Protein AF-A0A846A1F5-F1 (afdb_monomer)

Radius of gyration: 27.27 Å; Cα contacts (8 Å, |Δi|>4): 18; chains: 1; bounding box: 63×31×75 Å

Secondary structure (DSSP, 8-state):
---GGGT-PPPTTSS-PPP------TTSHHHHHHHHHTTTTS----------TT--S-PPPP---------PPPPPPPPPPPPP---------

Foldseek 3Di:
DDDCVVVFDDDPVNPDGDDDDDDADPPDPRVVVVCVVVPVPDPPPVPPPPPPPDPPDDDDDDDDPPPPPPPPDDDDDDDDDDDDDPPCPPPPD

pLDDT: mean 71.45, std 12.97, range [46.78, 94.06]

Structure (mmCIF, N/CA/C/O backbone):
data_AF-A0A846A1F5-F1
#
_entry.id   AF-A0A846A1F5-F1
#
loop_
_atom_site.group_PDB
_atom_site.id
_atom_site.type_symbol
_atom_site.la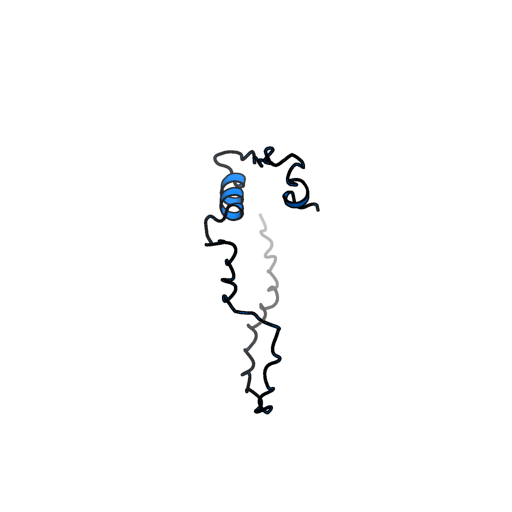bel_atom_id
_atom_site.label_alt_id
_atom_site.label_comp_id
_atom_site.label_asym_id
_atom_site.label_entity_id
_atom_site.label_seq_id
_atom_site.pdbx_PDB_ins_code
_atom_site.Cartn_x
_atom_site.Cartn_y
_atom_site.Cartn_z
_atom_site.occupancy
_atom_site.B_iso_or_equiv
_atom_site.auth_seq_id
_atom_site.auth_comp_id
_atom_site.auth_asym_id
_atom_site.auth_atom_id
_atom_site.pdbx_PDB_model_num
ATOM 1 N N . ILE A 1 1 ? -2.094 12.479 3.435 1.00 46.78 1 ILE A N 1
ATOM 2 C CA . ILE A 1 1 ? -2.450 11.155 2.862 1.00 46.78 1 ILE A CA 1
ATOM 3 C C . ILE A 1 1 ? -3.377 10.423 3.841 1.00 46.78 1 ILE A C 1
ATOM 5 O O . ILE A 1 1 ? -3.062 10.383 5.027 1.00 46.78 1 ILE A O 1
ATOM 9 N N . GLN A 1 2 ? -4.541 9.928 3.406 1.00 46.81 2 GLN A N 1
ATOM 10 C CA . GLN A 1 2 ? -5.483 9.184 4.262 1.00 46.81 2 GLN A CA 1
ATOM 11 C C . GLN A 1 2 ? -5.305 7.675 4.037 1.00 46.81 2 GLN A C 1
ATOM 13 O O . GLN A 1 2 ? -5.164 7.241 2.898 1.00 46.81 2 GLN A O 1
ATOM 18 N N . ARG A 1 3 ? -5.287 6.865 5.105 1.00 49.00 3 ARG A N 1
ATOM 19 C CA . ARG A 1 3 ? -5.278 5.396 4.983 1.00 49.00 3 ARG A CA 1
ATOM 20 C C . ARG A 1 3 ? -6.718 4.901 4.902 1.00 49.00 3 ARG A C 1
ATOM 22 O O . ARG A 1 3 ? -7.507 5.218 5.789 1.00 49.00 3 ARG A O 1
ATOM 29 N N . LEU A 1 4 ? -7.036 4.085 3.899 1.00 60.75 4 LEU A N 1
ATOM 30 C CA . LEU A 1 4 ? -8.387 3.566 3.660 1.00 60.75 4 LEU A CA 1
ATOM 31 C C . LEU A 1 4 ? -8.976 2.788 4.853 1.00 60.75 4 LEU A C 1
ATOM 33 O O . LEU A 1 4 ? -10.182 2.795 5.071 1.00 60.75 4 LEU A O 1
ATOM 37 N N . GLY A 1 5 ? -8.120 2.206 5.699 1.00 57.59 5 GLY A N 1
ATOM 38 C CA . GLY A 1 5 ? -8.528 1.566 6.955 1.00 57.59 5 GLY A CA 1
ATOM 39 C C . GLY A 1 5 ? -9.178 2.508 7.981 1.00 57.59 5 GLY A C 1
ATOM 40 O O . GLY A 1 5 ? -9.780 2.033 8.933 1.00 57.59 5 GLY A O 1
ATOM 41 N N . ARG A 1 6 ? -9.094 3.835 7.801 1.00 64.25 6 ARG A N 1
ATOM 42 C CA . ARG A 1 6 ? -9.877 4.816 8.579 1.00 64.25 6 ARG A CA 1
ATOM 43 C C . ARG A 1 6 ? -11.268 5.081 7.983 1.00 64.25 6 ARG A C 1
ATOM 45 O O . ARG A 1 6 ? -12.117 5.636 8.670 1.00 64.25 6 ARG A O 1
ATOM 52 N N . VAL A 1 7 ? -11.493 4.697 6.725 1.00 66.44 7 VAL A N 1
ATOM 53 C CA . VAL A 1 7 ? -12.750 4.895 5.984 1.00 66.44 7 VAL A CA 1
ATOM 54 C C . VAL A 1 7 ? -13.710 3.721 6.216 1.00 66.44 7 VAL A C 1
ATOM 56 O O . VAL A 1 7 ? -14.909 3.930 6.389 1.00 66.44 7 VAL A O 1
ATOM 59 N N . LEU A 1 8 ? -13.190 2.494 6.309 1.00 68.81 8 LEU A N 1
ATOM 60 C CA . LEU A 1 8 ? -13.982 1.290 6.583 1.00 68.81 8 LEU A CA 1
ATOM 61 C C . LEU A 1 8 ? -14.231 1.140 8.093 1.00 68.81 8 LEU A C 1
ATOM 63 O O . LEU A 1 8 ? -13.452 0.514 8.810 1.00 68.81 8 LEU A O 1
ATOM 67 N N . ARG A 1 9 ? -15.321 1.732 8.592 1.00 69.44 9 ARG A N 1
ATOM 68 C CA . ARG A 1 9 ? -15.792 1.544 9.977 1.00 69.44 9 ARG A CA 1
ATOM 69 C C . ARG A 1 9 ? -16.895 0.489 10.046 1.00 69.44 9 ARG A C 1
ATOM 71 O O . ARG A 1 9 ? -17.719 0.395 9.141 1.00 69.44 9 ARG A O 1
ATOM 78 N N . LYS A 1 10 ? -16.939 -0.265 11.149 1.00 71.94 10 LYS A N 1
ATOM 79 C CA . LYS A 1 10 ? -18.030 -1.207 11.442 1.00 71.94 10 LYS A CA 1
ATOM 80 C C . LYS A 1 10 ? -19.367 -0.450 11.468 1.00 71.94 10 LYS A C 1
ATOM 82 O O . LYS A 1 10 ? -19.465 0.594 12.117 1.00 71.94 10 LYS A O 1
ATOM 87 N N . GLY A 1 11 ? -20.372 -0.952 10.749 1.00 68.94 11 GLY A N 1
ATOM 88 C CA . GLY A 1 11 ? -21.730 -0.406 10.797 1.00 68.94 11 GLY A CA 1
ATOM 89 C C . GLY A 1 11 ? -22.349 -0.575 12.190 1.00 68.94 11 GLY A C 1
ATOM 90 O O . GLY A 1 11 ? -22.016 -1.523 12.901 1.00 68.94 11 GLY A O 1
ATOM 91 N N . LYS A 1 12 ? -23.238 0.343 12.593 1.00 70.44 12 LYS A N 1
ATOM 92 C CA . LYS A 1 12 ? -23.891 0.307 13.917 1.00 70.44 12 LYS A CA 1
ATOM 93 C C . LYS A 1 12 ? -24.738 -0.951 14.131 1.00 70.44 12 LYS A C 1
ATOM 95 O O . LYS A 1 12 ? -24.751 -1.478 15.235 1.00 70.44 12 LYS A O 1
ATOM 100 N N . ASP A 1 13 ? -25.356 -1.457 13.068 1.00 73.19 13 ASP A N 1
ATOM 101 C CA . ASP A 1 13 ? -26.394 -2.494 13.151 1.00 73.19 13 ASP A CA 1
ATOM 102 C C . ASP A 1 13 ? -25.840 -3.929 13.140 1.00 73.19 13 ASP A C 1
ATOM 104 O O . ASP A 1 13 ? -26.576 -4.878 12.911 1.00 73.19 13 ASP A O 1
ATOM 108 N N . GLY A 1 14 ? -24.534 -4.111 13.364 1.00 68.62 14 GLY A N 1
ATOM 109 C CA . GLY A 1 14 ? -23.904 -5.426 13.550 1.00 68.62 14 GLY A CA 1
ATOM 110 C C . GLY A 1 14 ? -23.770 -6.301 12.295 1.00 68.62 14 GLY A C 1
ATOM 111 O O . GLY A 1 14 ? -22.785 -7.028 12.199 1.00 68.62 14 GLY A O 1
ATOM 112 N N . GLU A 1 15 ? -24.682 -6.187 11.328 1.00 73.12 15 GLU A N 1
ATOM 113 C CA . GLU A 1 15 ? -24.747 -7.049 10.137 1.00 73.12 15 GLU A CA 1
ATOM 114 C C . GLU A 1 15 ? -23.998 -6.499 8.915 1.00 73.12 15 GLU A C 1
ATOM 116 O O . GLU A 1 15 ? -23.558 -7.253 8.050 1.00 73.12 15 GLU A O 1
ATOM 121 N N . LYS A 1 16 ? -23.817 -5.176 8.823 1.00 74.62 16 LYS A N 1
ATOM 122 C CA . LYS A 1 16 ? -23.181 -4.550 7.655 1.00 74.62 16 LYS A CA 1
ATOM 123 C C . LYS A 1 16 ? -21.663 -4.568 7.791 1.00 74.62 16 LYS A C 1
ATOM 125 O O . LYS A 1 16 ? -21.088 -3.863 8.629 1.00 74.62 16 LYS A O 1
ATOM 130 N N . VAL A 1 17 ? -21.022 -5.347 6.927 1.00 74.81 17 VAL A N 1
ATOM 131 C CA . VAL A 1 17 ? -19.566 -5.386 6.765 1.00 74.81 17 VAL A CA 1
ATOM 132 C C . VAL A 1 17 ? -19.125 -4.434 5.658 1.00 74.81 17 VAL A C 1
ATOM 134 O O . VAL A 1 17 ? -19.833 -4.229 4.675 1.00 74.81 17 VAL A O 1
ATOM 137 N N . ALA A 1 18 ? -17.951 -3.834 5.826 1.00 78.75 18 ALA A N 1
ATOM 138 C CA . ALA A 1 18 ? -17.354 -2.974 4.816 1.00 78.75 18 ALA A CA 1
ATOM 139 C C . ALA A 1 18 ? -16.334 -3.792 4.011 1.00 78.75 18 ALA A C 1
ATOM 141 O O . ALA A 1 18 ? -15.405 -4.358 4.589 1.00 78.75 18 ALA A O 1
ATOM 142 N N . LEU A 1 19 ? -16.526 -3.862 2.694 1.00 78.62 19 LEU A N 1
ATOM 143 C CA . LEU A 1 19 ? -15.647 -4.566 1.761 1.00 78.62 19 LEU A CA 1
ATOM 144 C C . LEU A 1 19 ? -14.767 -3.556 1.023 1.00 78.62 19 LEU A C 1
ATOM 146 O O . LEU A 1 19 ? -15.232 -2.477 0.654 1.00 78.62 19 LEU A O 1
ATOM 150 N N . LEU A 1 20 ? -13.501 -3.914 0.815 1.00 82.69 20 LEU A N 1
AT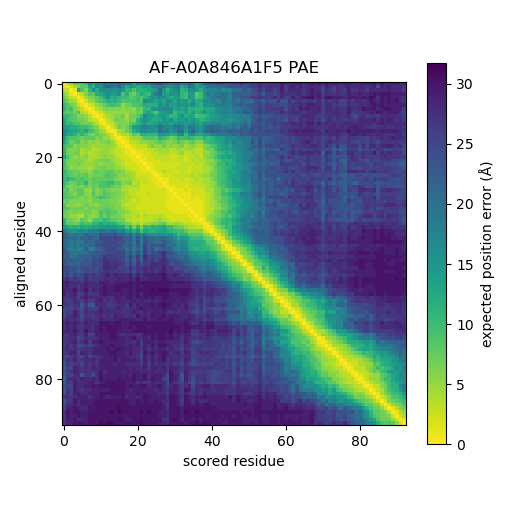OM 151 C CA . LEU A 1 20 ? -12.569 -3.145 0.002 1.00 82.69 20 LEU A CA 1
ATOM 152 C C . LEU A 1 20 ? -12.268 -3.897 -1.284 1.00 82.69 20 LEU A C 1
ATOM 154 O O . LEU A 1 20 ? -11.768 -5.017 -1.229 1.00 82.69 20 LEU A O 1
ATOM 158 N N . TYR A 1 21 ? -12.498 -3.237 -2.411 1.00 83.25 21 TYR A N 1
ATOM 159 C CA . TYR A 1 21 ? -12.038 -3.686 -3.714 1.00 83.25 21 TYR A CA 1
ATOM 160 C C . TYR A 1 21 ? -10.906 -2.788 -4.208 1.00 83.25 21 TYR A C 1
ATOM 162 O O . TYR A 1 21 ? -10.918 -1.574 -3.998 1.00 83.25 21 TYR A O 1
ATOM 170 N N . GLU A 1 22 ? -9.931 -3.405 -4.859 1.00 83.62 22 GLU A N 1
ATOM 171 C CA . GLU A 1 22 ? -8.871 -2.736 -5.603 1.00 83.62 22 GLU A CA 1
ATOM 172 C C . GLU A 1 22 ? -9.051 -3.131 -7.070 1.00 83.62 22 GLU A C 1
ATOM 174 O O . GLU A 1 22 ? -9.278 -4.304 -7.364 1.00 83.62 22 GLU A O 1
ATOM 179 N N . VAL A 1 23 ? -8.994 -2.157 -7.976 1.00 88.38 23 VAL A N 1
ATOM 180 C CA . VAL A 1 23 ? -8.921 -2.416 -9.417 1.00 88.38 23 VAL A CA 1
ATOM 181 C C . VAL A 1 23 ? -7.449 -2.352 -9.780 1.00 88.38 23 VAL A C 1
ATOM 183 O O . VAL A 1 23 ? -6.786 -1.385 -9.420 1.00 88.38 23 VAL A O 1
ATOM 186 N N . VAL A 1 24 ? -6.952 -3.391 -10.438 1.00 86.88 24 VAL A N 1
ATOM 187 C CA . VAL A 1 24 ? -5.543 -3.544 -10.801 1.00 86.88 24 VAL A CA 1
ATOM 188 C C . VAL A 1 24 ? -5.483 -3.867 -12.284 1.00 86.88 24 VAL A C 1
ATOM 190 O O . VAL A 1 24 ? -6.211 -4.748 -12.738 1.00 86.88 24 VAL A O 1
ATOM 193 N N . ALA A 1 25 ? -4.630 -3.171 -13.033 1.00 92.56 25 ALA A N 1
ATOM 194 C CA . ALA A 1 25 ? -4.398 -3.503 -14.432 1.00 92.56 25 ALA A CA 1
ATOM 195 C C . ALA A 1 25 ? -3.517 -4.760 -14.570 1.00 92.56 25 ALA A C 1
ATOM 197 O O . ALA A 1 25 ? -2.396 -4.806 -14.048 1.00 92.56 25 ALA A O 1
ATOM 198 N N . GLU A 1 26 ? -4.024 -5.756 -15.296 1.00 90.75 26 GLU A N 1
ATOM 199 C CA . GLU A 1 26 ? -3.318 -7.002 -15.625 1.00 90.75 26 GLU A CA 1
ATOM 200 C C . GLU A 1 26 ? -2.085 -6.736 -16.501 1.00 90.75 26 GLU A C 1
ATOM 202 O O . GLU A 1 26 ? -2.050 -5.761 -17.253 1.00 90.75 26 GLU A O 1
ATOM 207 N N . ASP A 1 27 ? -1.054 -7.577 -16.367 1.00 91.06 27 ASP A N 1
ATOM 208 C CA . ASP A 1 27 ? 0.221 -7.482 -17.097 1.00 91.06 27 ASP A CA 1
ATOM 209 C C . ASP A 1 27 ? 0.958 -6.139 -16.948 1.00 91.06 27 ASP A C 1
ATOM 211 O O . ASP A 1 27 ? 1.835 -5.779 -17.739 1.00 91.06 27 ASP A O 1
ATOM 215 N N . THR A 1 28 ? 0.650 -5.386 -15.890 1.00 94.06 28 THR A N 1
ATOM 216 C CA . THR A 1 28 ? 1.334 -4.131 -15.573 1.00 94.06 28 THR A CA 1
ATOM 217 C C . THR A 1 28 ? 2.120 -4.208 -14.268 1.00 94.06 28 THR A C 1
ATOM 219 O O . THR A 1 28 ? 1.976 -5.103 -13.432 1.00 94.06 28 THR A O 1
ATOM 222 N N . SER A 1 29 ? 2.952 -3.192 -14.035 1.00 90.00 29 SER A N 1
ATOM 223 C CA . SER A 1 29 ? 3.670 -3.021 -12.768 1.00 90.00 29 SER A CA 1
ATOM 224 C C . SER A 1 29 ? 2.742 -2.817 -11.555 1.00 90.00 29 SER A C 1
ATOM 226 O O . SER A 1 29 ? 3.195 -2.951 -10.406 1.00 90.00 29 SER A O 1
ATOM 228 N N . GLU A 1 30 ? 1.454 -2.534 -11.783 1.00 88.81 30 GLU A N 1
ATOM 229 C CA . GLU A 1 30 ? 0.446 -2.413 -10.734 1.00 88.81 30 GLU A CA 1
ATOM 230 C C . GLU A 1 30 ? 0.188 -3.756 -10.041 1.00 88.81 30 GLU A C 1
ATOM 232 O O . GLU A 1 30 ? 0.178 -3.802 -8.809 1.00 88.81 30 GLU A O 1
ATOM 237 N N . GLU A 1 31 ? 0.121 -4.858 -10.792 1.00 89.06 31 GLU A N 1
ATOM 238 C CA . GLU A 1 31 ? -0.108 -6.211 -10.270 1.00 89.06 31 GLU A CA 1
ATOM 239 C C . GLU A 1 31 ? 0.964 -6.616 -9.257 1.00 89.06 31 GLU A C 1
ATOM 241 O O . GLU A 1 31 ? 0.680 -6.944 -8.101 1.00 89.06 31 GLU A O 1
ATOM 246 N N . ARG A 1 32 ? 2.238 -6.495 -9.647 1.00 87.75 32 ARG A N 1
ATOM 247 C CA . ARG A 1 32 ? 3.370 -6.842 -8.776 1.00 87.75 32 ARG A CA 1
ATOM 248 C C . ARG A 1 32 ? 3.392 -5.986 -7.509 1.00 87.75 32 ARG A C 1
ATOM 250 O O . ARG A 1 32 ? 3.902 -6.410 -6.468 1.00 87.75 32 ARG A O 1
ATOM 257 N N . THR A 1 33 ? 2.894 -4.756 -7.598 1.00 88.38 33 THR A N 1
ATOM 258 C CA . THR A 1 33 ? 2.810 -3.836 -6.464 1.00 88.38 33 THR A CA 1
ATOM 259 C C . THR A 1 33 ? 1.639 -4.193 -5.551 1.00 88.38 33 THR A C 1
ATOM 261 O O . THR A 1 33 ? 1.841 -4.245 -4.336 1.00 88.38 33 THR A O 1
ATOM 264 N N . SER A 1 34 ? 0.469 -4.510 -6.109 1.00 86.44 34 SER A N 1
ATOM 265 C CA . SER A 1 34 ? -0.692 -5.023 -5.374 1.00 86.44 34 SER A CA 1
ATOM 266 C C . SER A 1 34 ? -0.341 -6.321 -4.634 1.00 86.44 34 SER A C 1
ATOM 268 O O . SER A 1 34 ? -0.496 -6.392 -3.415 1.00 86.44 34 SER A O 1
ATOM 270 N N . TRP A 1 35 ? 0.305 -7.284 -5.299 1.00 85.81 35 TRP A N 1
ATOM 271 C CA . TRP A 1 35 ? 0.764 -8.539 -4.688 1.00 85.81 35 TRP A CA 1
ATOM 272 C C . TRP A 1 35 ? 1.642 -8.325 -3.442 1.00 85.81 35 TRP A C 1
ATOM 274 O O . TRP A 1 35 ? 1.457 -8.977 -2.410 1.00 85.81 35 TRP A O 1
ATOM 284 N N . ARG A 1 36 ? 2.570 -7.355 -3.481 1.00 85.31 36 ARG A N 1
ATOM 285 C CA . ARG A 1 36 ? 3.379 -6.994 -2.301 1.00 85.31 36 ARG A CA 1
ATOM 286 C C . ARG A 1 36 ? 2.542 -6.349 -1.193 1.00 85.31 36 ARG A C 1
ATOM 288 O O . ARG A 1 36 ? 2.788 -6.643 -0.025 1.00 85.31 36 ARG A O 1
ATOM 295 N N . ARG A 1 37 ? 1.570 -5.489 -1.530 1.00 82.62 37 ARG A N 1
ATOM 296 C CA . ARG A 1 37 ? 0.665 -4.849 -0.550 1.00 82.62 37 ARG A CA 1
ATOM 297 C C . ARG A 1 37 ? -0.226 -5.872 0.159 1.00 82.62 37 ARG A C 1
ATOM 299 O O . ARG A 1 37 ? -0.428 -5.740 1.362 1.00 82.62 37 ARG A O 1
ATOM 306 N N . HIS A 1 38 ? -0.689 -6.897 -0.557 1.00 81.81 38 HIS A N 1
ATOM 307 C CA . HIS A 1 38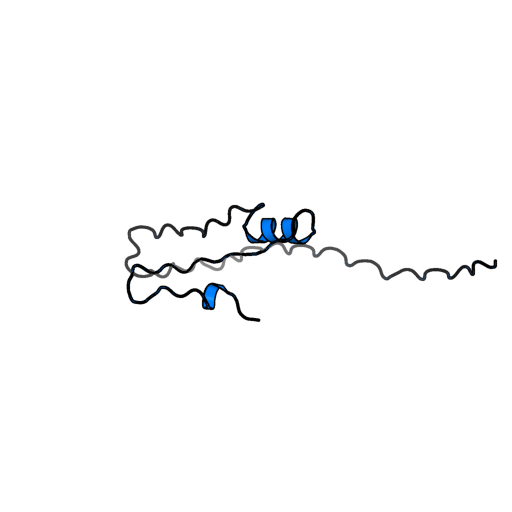 ? -1.504 -7.992 -0.013 1.00 81.81 38 HIS A CA 1
ATOM 308 C C . HIS A 1 38 ? -0.692 -9.072 0.719 1.00 81.81 38 HIS A C 1
ATOM 310 O O . HIS A 1 38 ? -1.264 -10.013 1.258 1.00 81.81 38 HIS A O 1
ATOM 316 N N . GLY A 1 39 ? 0.635 -8.922 0.814 1.00 74.19 39 GLY A N 1
ATOM 317 C CA . GLY A 1 39 ? 1.475 -9.769 1.666 1.00 74.19 39 GLY A CA 1
ATOM 318 C C . GLY A 1 39 ? 2.167 -10.935 0.961 1.00 74.19 39 GLY A C 1
ATOM 319 O O . GLY A 1 39 ? 2.663 -11.829 1.640 1.00 74.19 39 GLY A O 1
ATOM 320 N N . GLY A 1 40 ? 2.293 -10.913 -0.369 1.00 71.75 40 GLY A N 1
ATOM 321 C CA . GLY A 1 40 ? 2.882 -11.999 -1.162 1.00 71.75 40 GLY A CA 1
ATOM 322 C C . GLY A 1 40 ? 4.308 -12.453 -0.792 1.00 71.75 40 GLY A C 1
ATOM 323 O O . GLY A 1 40 ? 4.744 -13.510 -1.231 1.00 71.75 40 GLY A O 1
ATOM 324 N N . GLY A 1 41 ? 5.041 -11.722 0.055 1.00 65.44 41 GLY A N 1
ATOM 325 C CA . GLY A 1 41 ? 6.390 -12.102 0.504 1.00 65.44 41 GLY A CA 1
A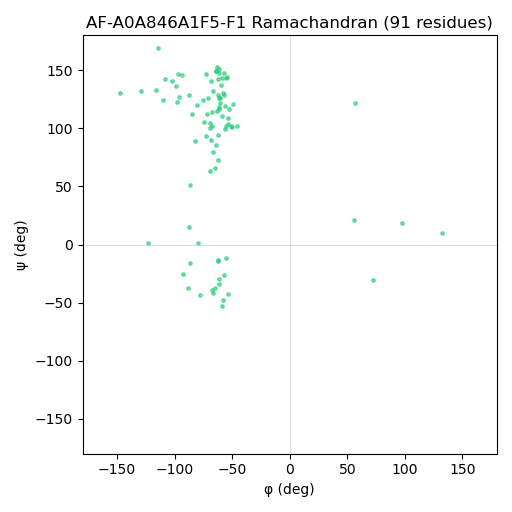TOM 326 C C . GLY A 1 41 ? 6.585 -12.228 2.018 1.00 65.44 41 GLY A C 1
ATOM 327 O O . GLY A 1 41 ? 7.703 -12.467 2.464 1.00 65.44 41 GLY A O 1
ATOM 328 N N . SER A 1 42 ? 5.554 -12.028 2.840 1.00 59.72 42 SER A N 1
ATOM 329 C CA . SER A 1 42 ? 5.714 -11.968 4.296 1.00 59.72 42 SER A CA 1
ATOM 330 C C . SER A 1 42 ? 4.482 -12.527 4.985 1.00 59.72 42 SER A C 1
ATOM 332 O O . SER A 1 42 ? 3.368 -12.090 4.705 1.00 59.72 42 SER A O 1
ATOM 334 N N . LYS A 1 43 ? 4.694 -13.446 5.938 1.00 58.16 43 LYS A N 1
ATOM 335 C CA . LYS A 1 43 ? 3.709 -13.841 6.955 1.00 58.16 43 LYS A CA 1
ATOM 336 C C . LYS A 1 43 ? 3.385 -12.624 7.825 1.00 58.16 43 LYS A C 1
ATOM 338 O O . LYS A 1 43 ? 3.804 -12.539 8.975 1.00 58.16 43 LYS A O 1
ATOM 343 N N . ASN A 1 44 ? 2.646 -11.670 7.278 1.00 54.75 44 ASN A N 1
ATOM 344 C CA . ASN A 1 44 ? 2.060 -10.579 8.030 1.00 54.75 44 ASN A CA 1
ATOM 345 C C . ASN A 1 44 ? 0.708 -11.053 8.573 1.00 54.75 44 ASN A C 1
ATOM 347 O O . ASN A 1 44 ? -0.315 -10.394 8.412 1.00 54.75 44 ASN A O 1
ATOM 351 N N . GLU A 1 45 ? 0.705 -12.217 9.234 1.00 59.12 45 GLU A N 1
ATOM 352 C CA . GLU A 1 45 ? -0.280 -12.399 10.285 1.00 59.12 45 GLU A CA 1
ATOM 353 C C . GLU A 1 45 ? -0.038 -11.240 11.256 1.00 59.12 45 GLU A C 1
ATOM 355 O O . GLU A 1 45 ? 1.115 -11.028 11.665 1.00 59.12 45 GLU A O 1
ATOM 360 N N . PRO A 1 46 ? -1.068 -10.464 11.643 1.00 53.97 46 PRO A N 1
ATOM 361 C CA . PRO A 1 46 ? -0.921 -9.643 12.827 1.00 53.97 46 PRO A CA 1
ATOM 362 C C . PRO A 1 46 ? -0.458 -10.620 13.893 1.00 53.97 46 PRO A C 1
ATOM 364 O O . PRO A 1 46 ? -1.171 -11.587 14.156 1.00 53.97 46 PRO A O 1
ATOM 367 N N . ARG A 1 47 ? 0.761 -10.444 14.427 1.00 55.94 47 ARG A N 1
ATOM 368 C CA . ARG A 1 47 ? 1.251 -11.270 15.530 1.00 55.94 47 ARG A CA 1
ATOM 369 C C . ARG A 1 47 ? 0.133 -11.238 16.560 1.00 55.94 47 ARG A C 1
ATOM 371 O O . ARG A 1 47 ? -0.023 -10.224 17.243 1.00 55.94 47 ARG A O 1
ATOM 378 N N . ARG A 1 48 ? -0.678 -12.301 16.634 1.00 52.78 48 ARG A N 1
ATOM 379 C CA . ARG A 1 48 ? -1.607 -12.512 17.732 1.00 52.78 48 ARG A CA 1
ATOM 380 C C . ARG A 1 48 ? -0.656 -12.621 18.901 1.00 52.78 48 ARG A C 1
ATOM 382 O O . ARG A 1 48 ? -0.055 -13.669 19.117 1.00 52.78 48 ARG A O 1
ATOM 389 N N . ARG A 1 49 ? -0.413 -11.497 19.581 1.00 58.25 49 ARG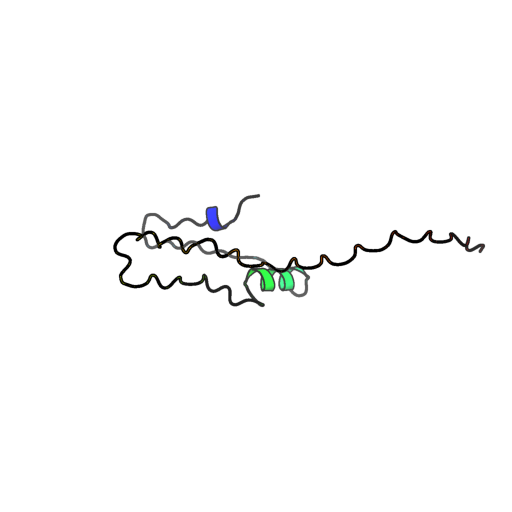 A N 1
ATOM 390 C CA . ARG A 1 49 ? 0.179 -11.508 20.906 1.00 58.25 49 ARG A CA 1
ATOM 391 C C . ARG A 1 49 ? -0.783 -12.398 21.669 1.00 58.25 49 ARG A C 1
ATOM 393 O O . ARG A 1 49 ? -1.888 -11.959 21.974 1.00 58.25 49 ARG A O 1
ATOM 400 N N . LYS A 1 50 ? -0.424 -13.674 21.837 1.00 54.38 50 LYS A N 1
ATOM 401 C CA . LYS A 1 50 ? -1.087 -14.552 22.788 1.00 54.38 50 LYS A CA 1
ATOM 402 C C . LYS A 1 50 ? -0.953 -13.784 24.091 1.00 54.38 50 LYS A C 1
ATOM 404 O O . LYS A 1 50 ? 0.157 -13.660 24.602 1.00 54.38 50 LYS A O 1
ATOM 409 N N . GLN A 1 51 ? -2.022 -13.118 24.519 1.00 54.62 51 GLN A N 1
ATOM 410 C CA . GLN A 1 51 ? -2.029 -12.557 25.853 1.00 54.62 51 GLN A CA 1
ATOM 411 C C . GLN A 1 51 ? -1.853 -13.771 26.764 1.00 54.62 51 GLN A C 1
ATOM 413 O O . GLN A 1 51 ? -2.609 -14.732 26.604 1.00 54.62 51 GLN A O 1
ATOM 418 N N . PRO A 1 52 ? -0.815 -13.817 27.610 1.00 51.69 52 PRO A N 1
ATOM 419 C CA . PRO A 1 52 ? -0.723 -14.891 28.575 1.00 51.69 52 PRO A CA 1
ATOM 420 C C . PRO A 1 52 ? -1.958 -14.784 29.475 1.00 51.69 52 PRO A C 1
ATOM 422 O O . PRO A 1 52 ? -2.185 -13.755 30.116 1.00 51.69 52 PRO A O 1
ATOM 425 N N . GLU A 1 53 ? -2.781 -15.830 29.454 1.00 53.69 53 GLU A N 1
ATOM 426 C CA . GLU A 1 53 ? -3.871 -16.066 30.399 1.00 53.69 53 GLU A CA 1
ATOM 427 C C . GLU A 1 53 ? -3.284 -15.938 31.815 1.00 53.69 53 GLU A C 1
ATOM 429 O O . GLU A 1 53 ? -2.544 -16.809 32.266 1.00 53.69 53 GLU A O 1
ATOM 434 N N . GLY A 1 54 ? -3.509 -14.799 32.480 1.00 52.56 54 GLY A N 1
ATOM 435 C CA . GLY A 1 54 ? -2.947 -14.533 33.809 1.00 52.56 54 GLY A CA 1
ATOM 436 C C . GLY A 1 54 ? -2.273 -13.178 34.025 1.00 52.56 54 GLY A C 1
ATOM 437 O O . GLY A 1 54 ? -1.673 -12.994 35.083 1.00 52.56 54 GLY A O 1
ATOM 438 N N . ALA A 1 55 ? -2.381 -12.210 33.106 1.00 51.09 55 ALA A N 1
ATOM 439 C CA . ALA A 1 55 ? -1.905 -10.836 33.321 1.00 51.09 55 ALA A CA 1
ATOM 440 C C . ALA A 1 55 ? -2.755 -10.067 34.362 1.00 51.09 55 ALA A C 1
ATOM 442 O O . ALA A 1 55 ? -3.403 -9.064 34.071 1.00 51.09 55 ALA A O 1
ATOM 443 N N . LYS A 1 56 ? -2.749 -10.546 35.608 1.00 57.69 56 LYS A N 1
ATOM 444 C CA . LYS A 1 56 ? -3.172 -9.792 36.785 1.00 57.69 56 LYS A CA 1
ATOM 445 C C . LYS A 1 56 ? -2.067 -8.784 37.085 1.00 57.69 56 LYS A C 1
ATOM 447 O O . LYS A 1 56 ? -1.020 -9.181 37.582 1.00 57.69 56 LYS A O 1
ATOM 452 N N . THR A 1 57 ? -2.333 -7.514 36.763 1.00 57.88 57 THR A N 1
ATOM 453 C CA . THR A 1 57 ? -1.575 -6.298 37.133 1.00 57.88 57 THR A CA 1
ATOM 454 C C . THR A 1 57 ? -0.097 -6.295 36.726 1.00 57.88 57 THR A C 1
ATOM 456 O O . THR A 1 57 ? 0.674 -7.151 37.142 1.00 57.88 57 THR A O 1
ATOM 459 N N . GLY A 1 58 ? 0.324 -5.309 35.927 1.00 61.00 58 GLY A N 1
ATOM 460 C CA . GLY A 1 58 ? 1.725 -5.146 35.534 1.00 61.00 58 GLY A CA 1
ATOM 461 C C . GLY A 1 58 ? 2.648 -5.102 36.752 1.00 61.00 58 GLY A C 1
ATOM 462 O O . GLY A 1 58 ? 2.704 -4.095 37.451 1.00 61.00 58 GLY A O 1
ATOM 463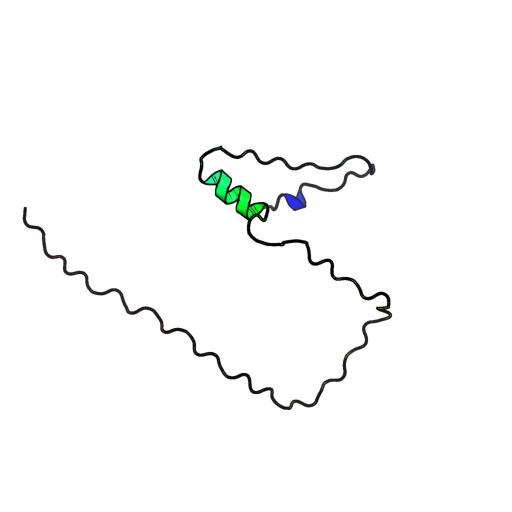 N N . LYS A 1 59 ? 3.355 -6.203 37.016 1.00 68.38 59 LYS A N 1
ATOM 464 C CA . LYS A 1 59 ? 4.421 -6.250 38.012 1.00 68.38 59 LYS A CA 1
ATOM 465 C C . LYS A 1 59 ? 5.669 -5.655 37.376 1.00 68.38 59 LYS A C 1
ATOM 467 O O . LYS A 1 59 ? 6.132 -6.144 36.346 1.00 68.38 59 LYS A O 1
ATOM 472 N N . GLN A 1 60 ? 6.175 -4.582 37.972 1.00 69.31 60 GLN A N 1
ATOM 473 C CA . GLN A 1 60 ? 7.459 -4.002 37.607 1.00 69.31 60 GLN A CA 1
ATOM 474 C C . GLN A 1 60 ? 8.562 -5.031 37.881 1.00 69.31 60 GLN A C 1
ATOM 476 O O . GLN A 1 60 ? 8.600 -5.625 38.957 1.00 69.31 60 GLN A O 1
ATOM 481 N N . LEU A 1 61 ? 9.413 -5.278 36.884 1.00 75.38 61 LEU A N 1
ATOM 482 C CA . LEU A 1 61 ? 10.564 -6.170 37.019 1.00 75.38 61 LEU A CA 1
ATOM 483 C C . LEU A 1 61 ? 11.649 -5.492 37.867 1.00 75.38 61 LEU A C 1
ATOM 485 O O . LEU A 1 61 ? 11.810 -4.271 37.804 1.00 75.38 61 LEU A O 1
ATOM 489 N N . GLU A 1 62 ? 12.393 -6.283 38.638 1.00 72.25 62 GLU A N 1
ATOM 490 C CA . GLU A 1 62 ? 13.554 -5.801 39.386 1.00 72.25 62 GLU A CA 1
ATOM 491 C C . GLU A 1 62 ? 14.666 -5.383 38.418 1.00 72.25 62 GLU A C 1
ATOM 493 O O . GLU A 1 62 ? 14.992 -6.096 37.464 1.00 72.25 62 GLU A O 1
ATOM 498 N N . LEU A 1 63 ? 15.232 -4.198 38.648 1.00 74.94 63 LEU A N 1
ATOM 499 C CA . LEU A 1 63 ? 16.372 -3.707 37.886 1.00 74.94 63 LEU A CA 1
ATOM 500 C C . LEU A 1 63 ? 17.598 -4.523 38.305 1.00 74.94 63 LEU A C 1
ATOM 502 O O . LEU A 1 63 ? 18.048 -4.423 39.446 1.00 74.94 63 LEU A O 1
ATOM 506 N N . LEU A 1 64 ? 18.131 -5.343 37.396 1.00 71.56 64 LEU A N 1
ATOM 507 C CA . LEU A 1 64 ? 19.435 -5.963 37.615 1.00 71.56 64 LEU A CA 1
ATOM 508 C C . LEU A 1 64 ? 20.505 -4.864 37.736 1.00 71.56 64 LEU A C 1
ATOM 510 O O . LEU A 1 64 ? 20.379 -3.829 37.072 1.00 71.56 64 LEU A O 1
ATOM 514 N N . PRO A 1 65 ? 21.561 -5.076 38.544 1.00 71.81 65 PRO A N 1
ATOM 515 C CA . PRO A 1 65 ? 22.660 -4.125 38.637 1.00 71.81 65 PRO A CA 1
ATOM 516 C C . PRO A 1 65 ? 23.237 -3.860 37.245 1.00 71.81 65 PRO A C 1
ATOM 518 O O . PRO A 1 65 ? 23.321 -4.780 36.428 1.00 71.81 65 PRO A O 1
ATOM 521 N N . GLU A 1 66 ? 23.633 -2.608 36.992 1.00 65.81 66 GLU A N 1
ATOM 522 C CA . GLU A 1 66 ? 24.278 -2.147 35.757 1.00 65.81 66 GLU A CA 1
ATOM 523 C C . GLU A 1 66 ? 25.655 -2.803 35.577 1.00 65.81 66 GLU A C 1
ATOM 525 O O . GLU A 1 66 ? 26.704 -2.167 35.604 1.00 65.81 66 GLU A O 1
ATOM 530 N N . GLN A 1 67 ? 25.692 -4.114 35.378 1.00 65.81 67 GLN A N 1
ATOM 531 C CA . GLN A 1 67 ? 26.832 -4.737 34.737 1.00 65.81 67 GLN A CA 1
ATOM 532 C C . GLN A 1 67 ? 26.718 -4.335 33.277 1.00 65.81 67 GLN A C 1
ATOM 534 O O . GLN A 1 67 ? 25.953 -4.928 32.519 1.00 65.81 67 GLN A O 1
ATOM 539 N N . GLY A 1 68 ? 27.392 -3.231 32.940 1.00 61.81 68 GLY A N 1
ATOM 540 C CA . GLY A 1 68 ? 27.366 -2.607 31.628 1.00 61.81 68 GLY A CA 1
ATOM 541 C C . GLY A 1 68 ? 27.528 -3.657 30.541 1.00 61.81 68 GLY A C 1
ATOM 542 O O . GLY A 1 68 ? 28.630 -4.150 30.297 1.00 61.81 68 GLY A O 1
ATOM 543 N N . TYR A 1 69 ? 26.413 -4.022 29.905 1.00 63.47 69 TYR A N 1
ATOM 544 C CA . TYR A 1 69 ? 26.429 -4.910 28.759 1.00 63.47 69 TYR A CA 1
ATOM 545 C C . TYR A 1 69 ? 27.299 -4.230 27.709 1.00 63.47 69 TYR A C 1
ATOM 547 O O . TYR A 1 69 ? 26.941 -3.177 27.181 1.00 63.47 69 TYR A O 1
ATOM 555 N N . GLN A 1 70 ? 28.474 -4.801 27.448 1.00 67.94 70 GLN A N 1
ATOM 556 C CA . GLN A 1 70 ? 29.399 -4.275 26.456 1.00 67.94 70 GLN A CA 1
ATOM 557 C C . GLN A 1 70 ? 28.779 -4.475 25.072 1.00 67.94 70 GLN A C 1
ATOM 559 O O . GLN A 1 70 ? 28.954 -5.506 24.420 1.00 67.94 70 GLN A O 1
ATOM 564 N N . VAL A 1 71 ? 28.015 -3.482 24.621 1.00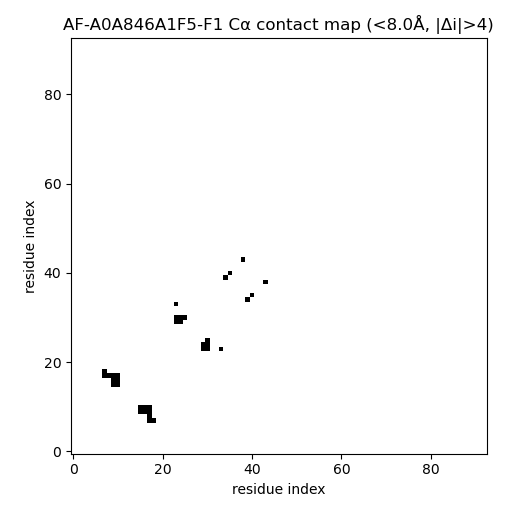 71.88 71 VAL A N 1
ATOM 565 C CA . VAL A 1 71 ? 27.547 -3.408 23.242 1.00 71.88 71 VAL A CA 1
ATOM 566 C C . VAL A 1 71 ? 28.777 -3.128 22.391 1.00 71.88 71 VAL A C 1
ATOM 568 O O . VAL A 1 71 ? 29.252 -1.996 22.328 1.00 71.88 71 VAL A O 1
ATOM 571 N N . LYS A 1 72 ? 29.330 -4.167 21.755 1.00 77.81 72 LYS A N 1
ATOM 572 C CA . LYS A 1 72 ? 30.403 -3.989 20.771 1.00 77.81 72 LYS A CA 1
ATOM 573 C C . LYS A 1 72 ? 29.883 -3.030 19.690 1.00 77.81 72 LYS A C 1
ATOM 575 O O . LYS A 1 72 ? 28.876 -3.364 19.053 1.00 77.81 72 LYS A O 1
ATOM 580 N N . PRO A 1 73 ? 30.505 -1.855 19.482 1.00 77.00 73 PRO A N 1
ATOM 581 C CA . PRO A 1 73 ? 30.041 -0.924 18.468 1.00 77.00 73 PRO A CA 1
ATOM 582 C C . PRO A 1 73 ? 30.120 -1.613 17.107 1.00 77.00 73 PRO A C 1
ATOM 584 O O . PRO A 1 73 ? 31.150 -2.172 16.727 1.00 77.00 73 PRO A O 1
ATOM 587 N N . ARG A 1 74 ? 29.001 -1.622 16.381 1.00 80.12 74 ARG A N 1
ATOM 588 C CA . ARG A 1 74 ? 28.981 -2.110 15.003 1.00 80.12 74 ARG A CA 1
ATOM 589 C C . ARG A 1 74 ? 29.726 -1.099 14.140 1.00 80.12 74 ARG A C 1
ATOM 591 O O . ARG A 1 74 ? 29.394 0.082 14.166 1.00 80.12 74 ARG A O 1
ATOM 598 N N . SER A 1 75 ? 30.716 -1.566 13.383 1.00 84.31 75 SER A N 1
ATOM 599 C CA . SER A 1 75 ? 31.377 -0.742 12.371 1.00 84.31 75 SER A CA 1
ATOM 600 C C . SER A 1 75 ? 30.340 -0.312 11.332 1.00 84.31 75 SER A C 1
ATOM 602 O O . SER A 1 75 ? 29.609 -1.151 10.796 1.00 84.31 75 SER A O 1
ATOM 604 N N . SER A 1 76 ? 30.231 0.994 11.092 1.00 83.94 76 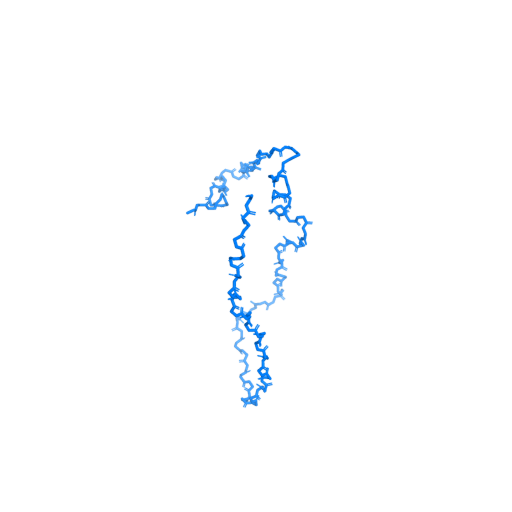SER A N 1
ATOM 605 C CA . SER A 1 76 ? 29.428 1.513 9.993 1.00 83.94 76 SER A CA 1
ATOM 606 C C . SER A 1 76 ? 30.085 1.132 8.659 1.00 83.94 76 SER A C 1
ATOM 608 O O . SER A 1 76 ? 31.313 1.181 8.546 1.00 83.94 76 SER A O 1
ATOM 610 N N . PRO A 1 77 ? 29.297 0.760 7.634 1.00 88.38 77 PRO A N 1
ATOM 611 C CA . PRO A 1 77 ? 29.818 0.570 6.285 1.00 88.38 77 PRO A CA 1
ATOM 612 C C . PRO A 1 77 ? 30.564 1.821 5.805 1.00 88.38 77 PRO A C 1
ATOM 614 O O . PRO A 1 77 ? 30.160 2.944 6.120 1.00 88.38 77 PRO A O 1
ATOM 617 N N . ARG A 1 78 ? 31.640 1.633 5.031 1.00 85.75 78 ARG A N 1
ATOM 618 C CA . ARG A 1 78 ? 32.335 2.749 4.373 1.00 85.75 78 ARG A CA 1
ATOM 619 C C . ARG A 1 78 ? 31.367 3.477 3.439 1.00 85.75 78 ARG A C 1
ATOM 621 O O . ARG A 1 78 ? 30.606 2.839 2.714 1.00 85.75 78 ARG A O 1
ATOM 628 N N . ALA A 1 79 ? 31.414 4.807 3.467 1.00 89.94 79 ALA A N 1
ATOM 629 C CA . ALA A 1 79 ? 30.704 5.635 2.503 1.00 89.94 79 ALA A CA 1
ATOM 630 C C . ALA A 1 79 ? 31.216 5.354 1.082 1.00 89.94 79 ALA A C 1
ATOM 632 O O . ALA A 1 79 ? 32.379 4.985 0.902 1.00 89.94 79 ALA A O 1
ATOM 633 N N . ALA A 1 80 ? 30.342 5.536 0.091 1.00 88.94 80 ALA A N 1
ATOM 634 C CA . ALA A 1 80 ? 30.742 5.507 -1.308 1.00 88.94 80 ALA A CA 1
ATOM 635 C C . ALA A 1 80 ? 31.812 6.575 -1.577 1.00 88.94 80 ALA A C 1
ATOM 637 O O . ALA A 1 80 ? 31.771 7.671 -1.011 1.00 88.94 80 ALA A O 1
ATOM 638 N N . GLU A 1 81 ? 32.765 6.238 -2.439 1.00 86.56 81 GLU A N 1
ATOM 639 C CA . GLU A 1 81 ? 33.753 7.188 -2.936 1.00 86.56 81 GLU A CA 1
ATOM 640 C C . GLU A 1 81 ? 33.080 8.309 -3.740 1.00 86.56 81 GLU A C 1
ATOM 642 O O . GLU A 1 81 ? 31.988 8.148 -4.293 1.00 86.56 81 GLU A O 1
ATOM 647 N N . SER A 1 82 ? 33.708 9.485 -3.765 1.00 86.75 82 SER A N 1
ATOM 648 C CA . SER A 1 82 ? 33.192 10.620 -4.527 1.00 86.75 82 SER A CA 1
ATOM 649 C C . SER A 1 82 ? 33.156 10.288 -6.017 1.00 86.75 82 SER A C 1
ATOM 651 O O . SER A 1 82 ? 34.086 9.665 -6.528 1.00 86.75 82 SER A O 1
ATOM 653 N N . LYS A 1 83 ? 32.115 10.756 -6.718 1.00 82.62 83 LYS A N 1
ATOM 654 C CA . LYS A 1 83 ? 31.968 10.594 -8.171 1.00 82.62 83 LYS A CA 1
ATOM 655 C C . LYS A 1 83 ? 33.266 11.024 -8.867 1.00 82.62 83 LYS A C 1
ATOM 657 O O . LYS A 1 83 ? 33.687 12.170 -8.716 1.00 82.62 83 LYS A O 1
ATOM 662 N N . GLY A 1 84 ? 33.886 10.102 -9.606 1.00 82.75 84 GLY A N 1
ATOM 663 C CA . GLY A 1 84 ? 35.045 10.4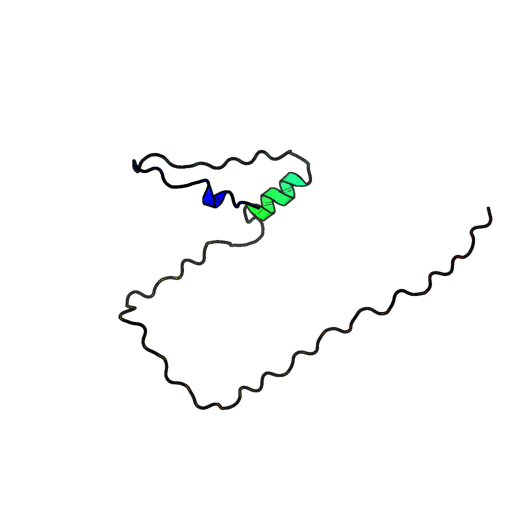03 -10.442 1.00 82.75 84 GLY A CA 1
ATOM 664 C C . GLY A 1 84 ? 34.715 11.508 -11.445 1.00 82.75 84 GLY A C 1
ATOM 665 O O . GLY A 1 84 ? 33.569 11.636 -11.890 1.00 82.75 84 GLY A O 1
ATOM 666 N N . LYS A 1 85 ? 35.714 12.328 -11.776 1.00 80.00 85 LYS A N 1
ATOM 667 C CA . LYS A 1 85 ? 35.616 13.311 -12.856 1.00 80.00 85 LYS A CA 1
ATOM 668 C C . LYS A 1 85 ? 35.532 12.508 -14.153 1.00 80.00 85 LYS A C 1
ATOM 670 O O . LYS A 1 85 ? 36.528 11.931 -14.573 1.00 80.00 85 LYS A O 1
ATOM 675 N N . TRP A 1 86 ? 34.328 12.383 -14.702 1.00 73.25 86 TRP A N 1
ATOM 676 C CA . TRP A 1 86 ? 34.138 11.812 -16.029 1.00 73.25 86 TRP A CA 1
ATOM 677 C C . TRP A 1 86 ? 34.893 12.727 -16.991 1.00 73.25 86 TRP A C 1
ATOM 679 O O . TRP A 1 86 ? 34.610 13.925 -17.021 1.00 73.25 86 TRP A O 1
ATOM 689 N N . SER A 1 87 ? 35.918 12.205 -17.663 1.00 68.00 87 SER A N 1
ATOM 690 C CA . SER A 1 87 ? 36.539 12.912 -18.772 1.00 68.00 87 SER A CA 1
ATOM 691 C C . SER A 1 87 ? 35.476 13.049 -19.852 1.00 68.00 87 SER A C 1
ATOM 693 O O . SER A 1 87 ? 34.977 12.050 -20.367 1.00 68.00 87 SER A O 1
ATOM 695 N N . GLU A 1 88 ? 35.088 14.287 -20.139 1.00 65.44 88 GLU A N 1
ATOM 696 C CA . GLU A 1 88 ? 34.497 14.652 -21.421 1.00 65.44 88 GLU A CA 1
ATOM 697 C C . GLU A 1 88 ? 35.619 14.475 -22.450 1.00 65.44 88 GLU A C 1
ATOM 699 O O . GLU A 1 88 ? 36.343 15.412 -22.770 1.00 65.44 88 GLU A O 1
ATOM 704 N N . GLU A 1 89 ? 35.869 13.231 -22.863 1.00 62.78 89 GLU A N 1
ATOM 705 C CA . GLU A 1 89 ? 36.485 13.017 -24.165 1.00 62.78 89 GLU A CA 1
ATOM 706 C C . GLU A 1 89 ? 35.406 13.417 -25.166 1.00 62.78 89 GLU A C 1
ATOM 708 O O . GLU A 1 89 ? 34.370 12.762 -25.283 1.00 62.78 89 GLU A O 1
ATOM 713 N N . GLU A 1 90 ? 35.601 14.597 -25.750 1.00 58.72 90 GLU A N 1
ATOM 714 C CA . GLU A 1 90 ? 34.826 15.097 -26.872 1.00 58.72 90 GLU A CA 1
ATOM 715 C C . GLU A 1 90 ? 34.877 14.036 -27.980 1.00 58.72 90 GLU A C 1
ATOM 717 O O . GLU A 1 90 ? 35.921 13.798 -28.588 1.00 58.72 90 GLU A O 1
ATOM 722 N N . ASP A 1 91 ? 33.748 13.361 -28.198 1.00 58.75 91 ASP A N 1
ATOM 723 C CA . ASP A 1 91 ? 33.473 12.621 -29.425 1.00 58.75 91 ASP A CA 1
ATOM 724 C C . ASP A 1 91 ? 33.408 13.648 -30.573 1.00 58.75 91 ASP A C 1
ATOM 726 O O . ASP A 1 91 ? 32.338 14.169 -30.901 1.00 58.75 91 ASP A O 1
ATOM 730 N N . ASP A 1 92 ? 34.564 13.982 -31.152 1.00 54.25 92 ASP A N 1
ATOM 731 C CA . ASP A 1 92 ? 34.645 14.660 -32.446 1.00 54.25 92 ASP A CA 1
ATOM 732 C C . ASP A 1 92 ? 34.144 13.695 -33.536 1.00 54.25 92 ASP A C 1
ATOM 734 O O . ASP A 1 92 ? 34.726 12.633 -33.782 1.00 54.25 92 ASP A O 1
ATOM 738 N N . PHE A 1 93 ? 33.017 14.076 -34.138 1.00 47.72 93 PHE A N 1
ATOM 739 C CA . PHE A 1 93 ? 32.292 13.380 -35.203 1.00 47.72 93 PHE A CA 1
ATOM 740 C C . PHE A 1 93 ? 32.934 13.580 -36.584 1.00 47.72 93 PHE A C 1
ATOM 742 O O . PHE A 1 93 ? 33.350 14.722 -36.889 1.00 47.72 93 PHE A O 1
#

Mean predicted aligned error: 19.84 Å

Sequence (93 aa):
IQRLGRVLRKGKDGEKVALLYEVVAEDTSEERTSWRRHGGGSKNEPRRRKQPEGAKTGKQLELLPEQGYQVKPRSSPRAAESKGKWSEEEDDF

Solvent-accessible surface area (backbone atoms only — not comparable to full-atom values): 6965 Å² total; per-residue (Å²): 138,86,64,66,80,76,70,60,58,83,43,90,80,78,76,54,78,72,84,87,86,82,90,68,54,80,99,41,75,51,42,66,49,48,43,56,75,78,36,75,83,49,89,74,61,77,78,75,73,75,72,67,91,77,80,73,68,93,74,82,76,82,83,72,78,87,71,75,75,79,74,76,80,77,81,75,80,82,76,82,78,78,84,73,85,77,78,82,73,76,82,82,128